Protein AF-A0A6H2C151-F1 (afdb_monomer_lite)

Radius of gyration: 15.67 Å; chains: 1; bounding box: 44×23×42 Å

Sequence (86 aa):
MDISPNQSSTQFL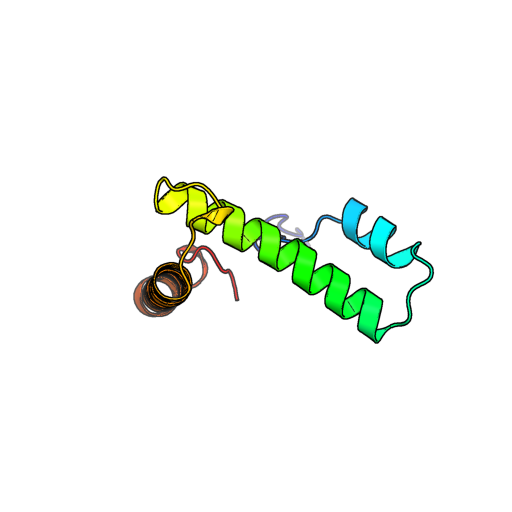SSEESAQVDAALLSSPEKFLSRLTISSLRILQHIAKEYDVPIEELTTKQIITWFEIDAKIRRERGIEEAFLKW

pLDDT: mean 90.18, std 17.35, range [32.31, 98.69]

Structure (mmCIF, N/CA/C/O backbone):
data_AF-A0A6H2C151-F1
#
_entry.id   AF-A0A6H2C151-F1
#
loop_
_atom_site.group_PDB
_atom_site.id
_atom_site.type_symbol
_atom_site.label_atom_id
_atom_site.label_alt_id
_atom_site.label_comp_id
_atom_site.label_asym_id
_atom_site.label_entity_id
_atom_site.label_seq_id
_atom_site.pdbx_PDB_ins_code
_atom_site.Cartn_x
_atom_site.Cartn_y
_atom_site.Cartn_z
_atom_site.occupancy
_atom_site.B_iso_or_equiv
_atom_site.auth_seq_id
_atom_site.auth_comp_id
_atom_site.auth_asym_id
_atom_site.auth_atom_id
_atom_site.pdbx_PDB_model_num
ATOM 1 N N . MET A 1 1 ? 29.123 -15.656 17.065 1.00 37.28 1 MET A N 1
ATOM 2 C CA . MET A 1 1 ? 28.149 -14.554 16.953 1.00 37.28 1 MET A CA 1
ATOM 3 C C . MET A 1 1 ? 26.910 -15.159 16.340 1.00 37.28 1 MET A C 1
ATOM 5 O O . MET A 1 1 ? 26.901 -15.400 15.140 1.00 37.28 1 MET A O 1
ATOM 9 N N . ASP A 1 2 ? 25.950 -15.518 17.184 1.00 32.31 2 ASP A N 1
ATOM 10 C CA . ASP A 1 2 ? 24.652 -16.020 16.748 1.00 32.31 2 ASP A CA 1
ATOM 11 C C . ASP A 1 2 ? 23.877 -14.875 16.102 1.00 32.31 2 ASP A C 1
ATOM 13 O O . ASP A 1 2 ? 23.565 -13.871 16.741 1.00 32.31 2 ASP A O 1
ATOM 17 N N . ILE A 1 3 ? 23.636 -15.003 14.802 1.00 39.47 3 ILE A N 1
ATOM 18 C CA . ILE A 1 3 ? 22.792 -14.087 14.046 1.00 39.47 3 ILE A CA 1
ATOM 19 C C . ILE A 1 3 ? 21.370 -14.614 14.231 1.00 39.47 3 ILE A C 1
ATOM 21 O O . ILE A 1 3 ? 20.976 -15.570 13.568 1.00 39.47 3 ILE A O 1
ATOM 25 N N . SER A 1 4 ? 20.625 -14.048 15.179 1.00 37.81 4 SER A N 1
ATOM 26 C CA . SER A 1 4 ? 19.208 -14.368 15.373 1.00 37.81 4 SER A CA 1
ATOM 27 C C . SER A 1 4 ? 18.431 -14.104 14.073 1.00 37.81 4 SER A C 1
ATOM 29 O O . SER A 1 4 ? 18.391 -12.956 13.625 1.00 37.81 4 SER A O 1
ATOM 31 N N . PRO A 1 5 ? 17.7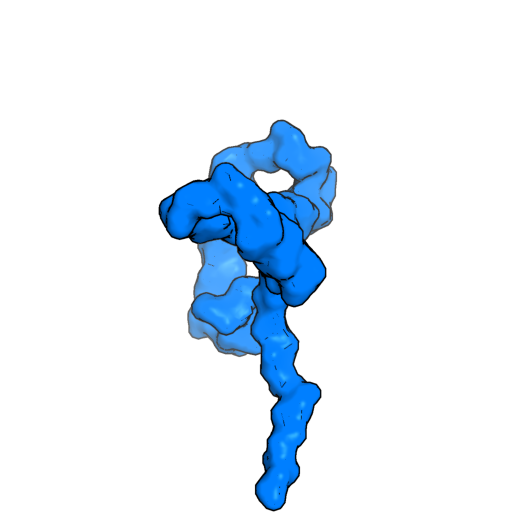95 -15.113 13.451 1.00 47.00 5 PRO A N 1
ATOM 32 C CA . PRO A 1 5 ? 17.078 -14.944 12.199 1.00 47.00 5 PRO A CA 1
ATOM 33 C C . PRO A 1 5 ? 15.602 -14.682 12.500 1.00 47.00 5 PRO A C 1
ATOM 35 O O . PRO A 1 5 ? 14.772 -15.552 12.274 1.00 47.00 5 PRO A O 1
ATOM 38 N N . ASN A 1 6 ? 15.251 -13.532 13.081 1.00 42.53 6 ASN A N 1
ATOM 39 C CA . ASN A 1 6 ? 13.839 -13.150 13.143 1.00 42.53 6 ASN A CA 1
ATOM 40 C C . ASN A 1 6 ? 13.638 -11.660 13.434 1.00 42.53 6 ASN A C 1
ATOM 42 O O . ASN A 1 6 ? 13.442 -11.250 14.574 1.00 42.53 6 ASN A O 1
ATOM 46 N N . GLN A 1 7 ? 13.650 -10.849 12.384 1.00 41.56 7 GLN A N 1
ATOM 47 C CA . GLN A 1 7 ? 12.789 -9.675 12.329 1.00 41.56 7 GLN A CA 1
ATOM 48 C C . GLN A 1 7 ? 12.068 -9.765 10.995 1.00 41.56 7 GLN A C 1
ATOM 50 O O . GLN A 1 7 ? 12.525 -9.233 9.987 1.00 41.56 7 GLN A O 1
ATOM 55 N N . SER A 1 8 ? 10.976 -10.526 10.969 1.00 44.31 8 SER A N 1
ATOM 56 C CA . SER A 1 8 ? 9.985 -10.468 9.902 1.00 44.31 8 SER A CA 1
ATOM 57 C C . SER A 1 8 ? 9.323 -9.089 9.937 1.00 44.31 8 SER A C 1
ATOM 59 O O . SER A 1 8 ? 8.182 -8.941 10.373 1.00 44.31 8 SER A O 1
ATOM 61 N N . SER A 1 9 ? 10.063 -8.055 9.530 1.00 55.06 9 SER A N 1
ATOM 62 C CA . SER A 1 9 ? 9.461 -6.812 9.080 1.00 55.06 9 SER A CA 1
ATOM 63 C C . SER A 1 9 ? 8.483 -7.202 7.980 1.00 55.06 9 SER A C 1
ATOM 65 O O . SER A 1 9 ? 8.829 -7.980 7.090 1.00 55.06 9 SER A O 1
ATOM 67 N N . THR A 1 10 ? 7.228 -6.771 8.088 1.00 61.97 10 THR A N 1
ATOM 68 C CA . THR A 1 10 ? 6.202 -7.112 7.102 1.00 61.97 10 THR A CA 1
ATOM 69 C C . THR A 1 10 ? 6.705 -6.698 5.717 1.00 61.97 10 THR A C 1
ATOM 71 O O . THR A 1 10 ? 6.764 -5.513 5.389 1.00 61.97 10 THR A O 1
ATOM 74 N N . GLN A 1 11 ? 7.155 -7.671 4.922 1.00 78.00 11 GLN A N 1
ATOM 75 C CA . GLN A 1 11 ? 7.762 -7.418 3.624 1.00 78.00 11 GLN A CA 1
ATOM 76 C C . GLN A 1 11 ? 6.645 -7.334 2.583 1.00 78.00 11 GLN A C 1
ATOM 78 O O . GLN A 1 11 ? 6.148 -8.343 2.089 1.00 78.00 11 GLN A O 1
ATOM 83 N N . PHE A 1 12 ? 6.250 -6.107 2.244 1.00 88.06 12 PHE A N 1
ATOM 84 C CA . PHE A 1 12 ? 5.195 -5.837 1.263 1.00 88.06 12 PHE A CA 1
ATOM 85 C C . PHE A 1 12 ? 5.659 -5.921 -0.194 1.00 88.06 12 PHE A C 1
ATOM 87 O O . PHE A 1 12 ? 4.833 -5.824 -1.092 1.00 88.06 12 PHE A O 1
ATOM 94 N N . LEU A 1 13 ? 6.932 -6.207 -0.462 1.00 92.12 13 LEU A N 1
ATOM 95 C CA . LEU A 1 13 ? 7.439 -6.512 -1.803 1.00 92.12 13 LEU A CA 1
ATOM 96 C C . LEU A 1 13 ? 8.365 -7.725 -1.727 1.00 92.12 13 LEU A C 1
ATOM 98 O O . LEU A 1 13 ? 9.379 -7.657 -1.037 1.00 92.12 13 LEU A O 1
ATOM 102 N N . SER A 1 14 ? 8.039 -8.827 -2.407 1.00 91.75 14 SER A N 1
ATOM 103 C CA . SER A 1 14 ? 8.871 -10.035 -2.359 1.00 91.75 14 SER A CA 1
ATOM 104 C C . SER A 1 14 ? 10.176 -9.833 -3.137 1.00 91.75 14 SER A C 1
ATOM 106 O O . SER A 1 14 ? 10.270 -8.981 -4.022 1.00 91.75 14 SER A O 1
ATOM 108 N N . SER A 1 15 ? 11.199 -10.633 -2.829 1.00 92.94 15 SER A N 1
ATOM 109 C CA . SER A 1 15 ? 12.467 -10.599 -3.573 1.00 92.94 15 SER A CA 1
ATOM 110 C C . SER A 1 15 ? 12.270 -10.906 -5.061 1.00 92.94 15 SER A C 1
ATOM 112 O O . SER A 1 15 ? 12.932 -10.307 -5.905 1.00 92.94 15 SER A O 1
ATOM 114 N N . GLU A 1 16 ? 11.328 -11.797 -5.384 1.00 95.19 16 GLU A N 1
ATOM 115 C CA . GLU A 1 16 ? 10.962 -12.134 -6.761 1.00 95.19 16 GLU A CA 1
ATOM 116 C C . GLU A 1 16 ? 10.324 -10.945 -7.488 1.00 95.19 16 GLU A C 1
ATOM 118 O O . GLU A 1 16 ? 10.753 -10.593 -8.584 1.00 95.19 16 GLU A O 1
ATOM 123 N N . GLU A 1 17 ? 9.363 -10.259 -6.866 1.00 94.81 17 GLU A N 1
ATOM 124 C CA . GLU A 1 17 ? 8.753 -9.061 -7.455 1.00 94.81 17 GLU A CA 1
ATOM 125 C C . GLU A 1 17 ? 9.763 -7.923 -7.594 1.00 94.81 17 GLU A C 1
ATOM 127 O O . GLU A 1 17 ? 9.756 -7.210 -8.595 1.00 94.81 17 GLU A O 1
ATOM 132 N N . SER A 1 18 ? 10.673 -7.757 -6.628 1.00 95.00 18 SER A N 1
ATOM 133 C CA . SER A 1 18 ? 11.750 -6.775 -6.763 1.00 95.00 18 SER A CA 1
ATOM 134 C C . SER A 1 18 ? 12.626 -7.085 -7.975 1.00 95.00 18 SER A 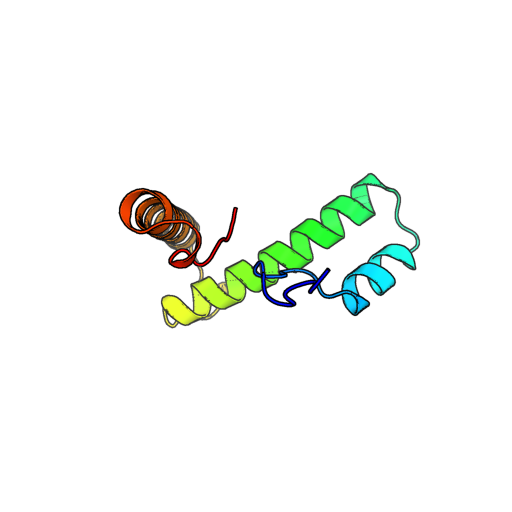C 1
ATOM 136 O O . SER A 1 18 ? 12.935 -6.168 -8.734 1.00 95.00 18 SER A O 1
ATOM 138 N N . ALA A 1 19 ? 12.971 -8.357 -8.197 1.00 96.88 19 ALA A N 1
ATOM 139 C CA . ALA A 1 19 ? 13.734 -8.777 -9.368 1.00 96.88 19 ALA A CA 1
ATOM 140 C C . ALA A 1 19 ? 12.968 -8.527 -10.680 1.00 96.88 19 ALA A C 1
ATOM 142 O O . ALA A 1 19 ? 13.565 -8.082 -11.660 1.00 96.88 19 ALA A O 1
ATOM 143 N N . GLN A 1 20 ? 11.648 -8.738 -10.699 1.00 98.00 20 GLN A N 1
ATOM 144 C CA . GLN A 1 20 ? 10.802 -8.405 -11.852 1.00 98.00 20 GLN A CA 1
ATOM 145 C C . GLN A 1 20 ? 10.801 -6.897 -12.145 1.00 98.00 20 GLN A C 1
ATOM 147 O O . GLN A 1 20 ? 10.948 -6.496 -13.300 1.00 98.00 20 GLN A O 1
ATOM 152 N N . VAL A 1 21 ? 10.706 -6.049 -11.114 1.00 97.62 21 VAL A N 1
ATOM 153 C CA . VAL A 1 21 ? 10.808 -4.588 -11.273 1.00 97.62 21 VAL A CA 1
ATOM 154 C C . VAL A 1 21 ? 12.201 -4.177 -11.763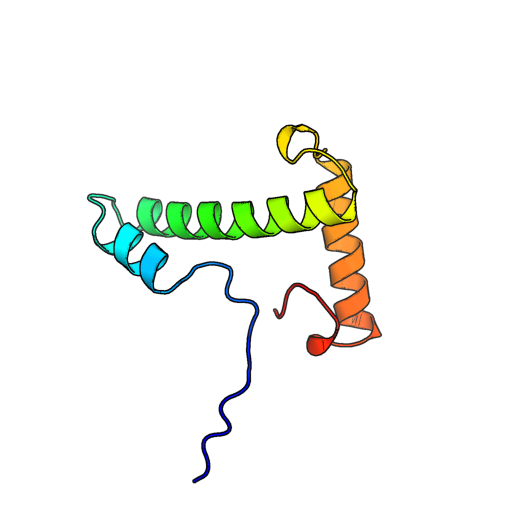 1.00 97.62 21 VAL A C 1
ATOM 156 O O . VAL A 1 21 ? 12.325 -3.267 -12.584 1.00 97.62 21 VAL A O 1
ATOM 159 N N . ASP A 1 22 ? 13.261 -4.841 -11.299 1.00 97.38 22 ASP A N 1
ATOM 160 C CA . ASP A 1 22 ? 14.628 -4.568 -11.749 1.00 97.38 22 ASP A CA 1
ATOM 161 C C . ASP A 1 22 ? 14.862 -4.945 -13.211 1.00 97.38 22 ASP A C 1
ATOM 163 O O . ASP A 1 22 ? 15.531 -4.191 -13.923 1.00 97.38 22 ASP A O 1
ATOM 167 N N . ALA A 1 23 ? 14.276 -6.051 -13.666 1.00 98.06 23 ALA A N 1
ATOM 168 C CA . ALA A 1 23 ? 14.351 -6.505 -15.051 1.00 98.06 23 ALA A CA 1
ATOM 169 C C . ALA A 1 23 ? 13.516 -5.648 -16.020 1.00 98.06 23 ALA A C 1
ATOM 171 O O . ALA A 1 23 ? 13.775 -5.657 -17.224 1.00 98.06 23 ALA A O 1
ATOM 172 N N . ALA A 1 24 ? 12.528 -4.900 -15.522 1.00 98.00 24 ALA A N 1
ATOM 173 C CA . ALA A 1 24 ? 11.683 -4.054 -16.353 1.00 98.00 24 ALA A CA 1
ATOM 174 C C . ALA A 1 24 ? 12.473 -2.899 -17.001 1.00 98.00 24 ALA A C 1
ATOM 176 O O . ALA A 1 24 ? 13.349 -2.281 -16.381 1.00 98.00 24 ALA A O 1
ATOM 177 N N . LEU A 1 25 ? 12.111 -2.562 -18.245 1.00 98.25 25 LEU A N 1
ATOM 178 C CA . LEU A 1 25 ? 12.647 -1.423 -19.004 1.00 98.25 25 LEU A CA 1
ATOM 179 C C . LEU A 1 25 ? 12.030 -0.098 -18.527 1.00 98.25 25 LEU A C 1
ATOM 181 O O . LEU A 1 25 ? 11.380 0.617 -19.282 1.00 98.25 25 LEU A O 1
ATOM 185 N N . LEU A 1 26 ? 12.220 0.191 -17.244 1.00 97.94 26 LEU A N 1
ATOM 186 C CA . LEU A 1 26 ? 11.726 1.372 -16.549 1.00 97.94 26 LEU A CA 1
ATOM 187 C C . LEU A 1 26 ? 12.897 2.243 -16.088 1.00 97.94 26 LEU A C 1
ATOM 189 O O . LEU A 1 26 ? 13.967 1.744 -15.723 1.00 97.94 26 LEU A O 1
ATOM 193 N N . SER A 1 27 ? 12.678 3.550 -16.045 1.00 98.44 27 SER A N 1
ATOM 194 C CA . SER A 1 27 ? 13.567 4.495 -15.375 1.00 98.44 27 SER A CA 1
ATOM 195 C C . SER A 1 27 ? 13.563 4.287 -13.853 1.00 98.44 27 SER A C 1
ATOM 197 O O . SER A 1 27 ? 12.666 3.659 -13.286 1.00 98.44 27 SER A O 1
ATOM 199 N N . SER A 1 28 ? 14.558 4.835 -13.149 1.00 97.94 28 SER A N 1
ATOM 200 C CA . SER A 1 28 ? 14.643 4.704 -11.686 1.00 97.94 28 SER A CA 1
ATOM 201 C C . SER A 1 28 ? 13.392 5.213 -10.942 1.00 97.94 28 SER A C 1
ATOM 203 O O . SER A 1 28 ? 12.930 4.499 -10.048 1.00 97.94 28 SER A O 1
ATOM 205 N N . PRO A 1 29 ? 12.790 6.372 -11.294 1.00 98.12 29 PRO A N 1
ATOM 206 C CA . PRO A 1 29 ? 11.545 6.823 -10.665 1.00 98.12 29 PRO A CA 1
ATOM 207 C C . PRO A 1 29 ? 10.368 5.866 -10.890 1.00 98.12 29 PRO A C 1
ATOM 209 O O . PRO A 1 29 ? 9.606 5.597 -9.964 1.00 98.12 29 PRO A O 1
ATOM 212 N N . GLU A 1 30 ? 10.240 5.303 -12.091 1.00 98.38 30 GLU A N 1
ATOM 213 C CA . GLU A 1 30 ? 9.174 4.349 -12.419 1.00 98.38 30 GLU A CA 1
ATOM 214 C C . GLU A 1 30 ? 9.360 3.021 -11.682 1.00 98.38 30 GLU A C 1
ATOM 216 O O . GLU A 1 30 ? 8.390 2.448 -11.184 1.00 98.38 30 GLU A O 1
ATOM 221 N N . LYS A 1 31 ? 10.603 2.548 -11.538 1.00 98.06 31 LYS A N 1
ATOM 222 C CA . LYS A 1 31 ? 10.915 1.374 -10.713 1.00 98.06 31 LYS A CA 1
ATOM 223 C C . LYS A 1 31 ? 10.578 1.614 -9.246 1.00 98.06 31 LYS A C 1
ATOM 225 O O . LYS A 1 31 ? 10.030 0.727 -8.597 1.00 98.06 31 LYS A O 1
ATOM 230 N N . PHE A 1 32 ? 10.890 2.792 -8.709 1.00 97.06 32 PHE A N 1
ATOM 231 C CA . PHE A 1 32 ? 10.496 3.160 -7.349 1.00 97.06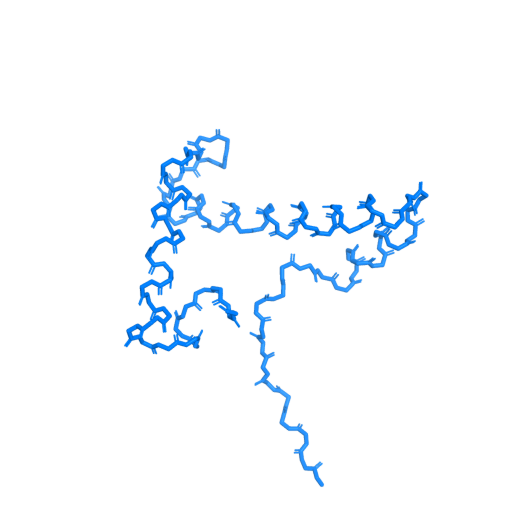 32 PHE A CA 1
ATOM 232 C C . PHE A 1 32 ? 8.971 3.151 -7.194 1.00 97.06 32 PHE A C 1
ATOM 234 O O . PHE A 1 32 ? 8.449 2.484 -6.301 1.00 97.06 32 PHE A O 1
ATOM 241 N N . LEU A 1 33 ? 8.261 3.826 -8.101 1.00 98.25 33 LEU A N 1
ATOM 242 C CA . LEU A 1 33 ? 6.805 3.893 -8.064 1.00 98.25 33 LEU A CA 1
ATOM 243 C C . LEU A 1 33 ? 6.174 2.503 -8.189 1.00 98.25 33 LEU A C 1
ATOM 245 O O . LEU A 1 33 ? 5.271 2.186 -7.430 1.00 98.25 33 LEU A O 1
ATOM 249 N N . SER A 1 34 ? 6.703 1.639 -9.058 1.00 98.12 34 SER A N 1
ATOM 250 C CA . SER A 1 34 ? 6.219 0.261 -9.219 1.00 98.12 34 SER A CA 1
ATOM 251 C C . SER A 1 34 ? 6.317 -0.535 -7.916 1.00 98.12 34 SER A C 1
ATOM 253 O O . SER A 1 34 ? 5.357 -1.189 -7.514 1.00 98.12 34 SER A O 1
ATOM 255 N N . ARG A 1 35 ? 7.447 -0.433 -7.202 1.00 97.31 35 ARG A N 1
ATOM 256 C CA . ARG A 1 35 ? 7.622 -1.077 -5.888 1.00 97.31 35 ARG A CA 1
ATOM 257 C C . ARG A 1 35 ? 6.639 -0.548 -4.852 1.00 97.31 35 ARG A C 1
ATOM 259 O O . ARG A 1 35 ? 6.078 -1.337 -4.089 1.00 97.31 35 ARG A O 1
ATOM 266 N N . LEU A 1 36 ? 6.433 0.769 -4.837 1.00 96.38 36 LEU A N 1
ATOM 267 C CA . LEU A 1 36 ? 5.475 1.413 -3.945 1.00 96.38 36 LEU A CA 1
ATOM 268 C C . LEU A 1 36 ? 4.055 0.925 -4.244 1.00 96.38 36 LEU A C 1
ATOM 270 O O . LEU A 1 36 ? 3.373 0.480 -3.331 1.00 96.38 36 LEU A O 1
ATOM 274 N N . THR A 1 37 ? 3.641 0.922 -5.510 1.00 97.69 37 THR A N 1
ATOM 275 C CA . THR A 1 37 ? 2.308 0.483 -5.936 1.00 97.69 37 THR A CA 1
ATOM 276 C C . THR A 1 37 ? 2.041 -0.982 -5.591 1.00 97.69 37 THR A C 1
ATOM 278 O O . THR A 1 37 ? 0.984 -1.280 -5.039 1.00 97.69 37 THR A O 1
ATOM 281 N N . ILE A 1 38 ? 2.989 -1.892 -5.846 1.00 97.00 38 ILE A N 1
ATOM 282 C CA . ILE A 1 38 ? 2.849 -3.315 -5.481 1.00 97.00 38 ILE A CA 1
ATOM 283 C C . ILE A 1 38 ? 2.717 -3.469 -3.960 1.00 97.00 38 ILE A C 1
ATOM 285 O O . ILE A 1 38 ? 1.831 -4.176 -3.478 1.00 97.00 38 ILE A O 1
ATOM 289 N N . SER A 1 39 ? 3.547 -2.755 -3.195 1.00 95.75 39 SER A N 1
ATOM 290 C CA . SER A 1 39 ? 3.470 -2.772 -1.731 1.00 95.75 39 SER A CA 1
ATOM 291 C C . SER A 1 39 ? 2.128 -2.235 -1.225 1.00 95.75 39 SER A C 1
ATOM 293 O O . SER A 1 39 ? 1.499 -2.841 -0.358 1.00 95.75 39 SER A O 1
ATOM 295 N N . SER A 1 40 ? 1.648 -1.130 -1.802 1.00 96.19 40 SER A N 1
ATOM 296 C CA . SER A 1 40 ? 0.348 -0.541 -1.482 1.00 96.19 40 SER A CA 1
ATOM 297 C C . SER A 1 40 ? -0.808 -1.483 -1.808 1.00 96.19 40 SER A C 1
ATOM 299 O O . SER A 1 40 ? -1.738 -1.565 -1.012 1.00 96.19 40 SER A O 1
ATOM 301 N N . LEU A 1 41 ? -0.749 -2.236 -2.913 1.00 97.06 41 LEU A N 1
ATOM 302 C CA . LEU A 1 41 ? -1.779 -3.218 -3.264 1.00 97.06 41 LEU A CA 1
ATOM 303 C C . LEU A 1 41 ? -1.958 -4.268 -2.161 1.00 97.06 41 LEU A C 1
ATOM 305 O O . LEU A 1 41 ? -3.088 -4.572 -1.790 1.00 97.06 41 LEU A O 1
ATOM 309 N N . ARG A 1 42 ? -0.867 -4.778 -1.582 1.00 95.69 42 ARG A N 1
ATOM 310 C CA . ARG A 1 42 ? -0.941 -5.761 -0.487 1.00 95.69 42 ARG A CA 1
ATOM 311 C C . ARG A 1 42 ? -1.533 -5.185 0.790 1.00 95.69 42 ARG A C 1
ATOM 313 O O . ARG A 1 42 ? -2.292 -5.867 1.474 1.00 95.69 42 ARG A O 1
ATOM 320 N N . ILE A 1 43 ? -1.215 -3.928 1.094 1.00 96.88 43 ILE A N 1
ATOM 321 C CA . ILE A 1 43 ? -1.828 -3.218 2.220 1.00 96.88 43 ILE A CA 1
ATOM 322 C C . ILE A 1 43 ? -3.332 -3.067 1.964 1.00 96.88 43 ILE A C 1
ATOM 324 O O . ILE A 1 43 ? -4.127 -3.425 2.823 1.00 96.88 43 ILE A O 1
ATOM 328 N N . LEU A 1 44 ? -3.743 -2.633 0.770 1.00 98.06 44 LEU A N 1
ATOM 329 C CA . LEU A 1 44 ? -5.160 -2.503 0.417 1.00 98.06 44 LEU A CA 1
ATOM 330 C C . LEU A 1 44 ? -5.905 -3.843 0.480 1.00 98.06 44 LEU A C 1
ATOM 332 O O . LEU A 1 44 ? -7.004 -3.893 1.018 1.00 98.06 44 LEU A O 1
ATOM 336 N N . GLN A 1 45 ? -5.302 -4.939 0.012 1.00 97.62 45 GLN A N 1
ATOM 337 C CA . GLN A 1 45 ? -5.874 -6.285 0.144 1.00 97.62 45 GLN A CA 1
ATOM 338 C C . GLN A 1 45 ? -6.082 -6.682 1.611 1.00 97.62 45 GLN A C 1
ATOM 340 O O . GLN A 1 45 ? -7.105 -7.277 1.952 1.00 97.62 45 GLN A O 1
ATOM 345 N N . HIS A 1 46 ? -5.132 -6.347 2.487 1.00 97.44 46 HIS A N 1
ATOM 346 C CA . HIS A 1 46 ? -5.259 -6.596 3.919 1.00 97.44 46 HIS A CA 1
ATOM 347 C C . HIS A 1 46 ? -6.382 -5.756 4.547 1.00 97.44 46 HIS A C 1
ATOM 349 O O . HIS A 1 46 ? -7.242 -6.314 5.222 1.00 97.44 46 HIS A O 1
ATOM 355 N N . ILE A 1 47 ? -6.432 -4.453 4.252 1.00 98.19 47 ILE A N 1
ATOM 356 C CA . ILE A 1 47 ? -7.489 -3.548 4.729 1.00 98.19 47 ILE A CA 1
ATOM 357 C C . ILE A 1 47 ? -8.869 -4.040 4.267 1.00 98.19 47 ILE A C 1
ATOM 359 O O . ILE A 1 47 ? -9.791 -4.126 5.073 1.00 98.19 47 ILE A O 1
ATOM 363 N N . ALA A 1 48 ? -9.012 -4.407 2.990 1.00 98.44 48 ALA A N 1
ATOM 364 C CA . ALA A 1 48 ? -10.261 -4.921 2.423 1.00 98.44 48 ALA A CA 1
ATOM 365 C C . ALA A 1 48 ? -10.755 -6.157 3.183 1.00 98.44 48 ALA A C 1
ATOM 367 O O . ALA A 1 48 ? -11.926 -6.242 3.550 1.00 98.44 48 ALA A O 1
ATOM 368 N N . LYS A 1 49 ? -9.831 -7.072 3.501 1.00 98.19 49 LYS A N 1
ATOM 369 C CA . LYS A 1 49 ? -10.120 -8.268 4.290 1.00 98.19 49 LYS A CA 1
ATOM 370 C C . LYS A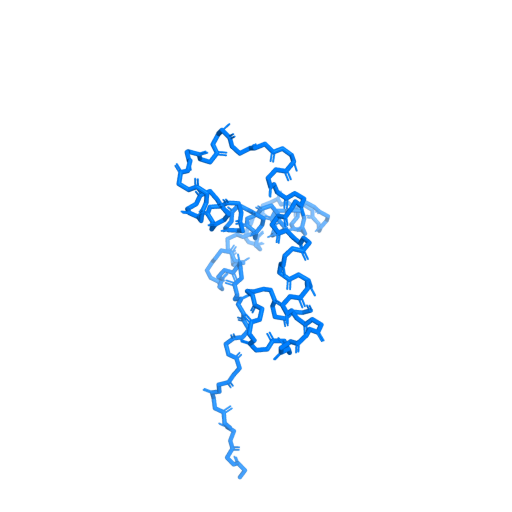 1 49 ? -10.566 -7.943 5.718 1.00 98.19 49 LYS A C 1
ATOM 372 O O . LYS A 1 49 ? -11.456 -8.616 6.221 1.00 98.19 49 LYS A O 1
ATOM 377 N N . GLU A 1 50 ? -9.971 -6.950 6.378 1.00 97.69 50 GLU A N 1
ATOM 378 C CA . GLU A 1 50 ? -10.385 -6.564 7.737 1.00 97.69 50 GLU A CA 1
ATOM 379 C C . GLU A 1 50 ? -11.773 -5.922 7.785 1.00 97.69 50 GLU A C 1
ATOM 381 O O . GLU A 1 50 ? -12.516 -6.138 8.741 1.00 97.69 50 GLU A O 1
ATOM 386 N N . TYR A 1 51 ? -12.137 -5.158 6.754 1.00 97.94 51 TYR A N 1
ATOM 387 C CA . TYR A 1 51 ? -13.471 -4.569 6.634 1.00 97.94 51 TYR A CA 1
ATOM 388 C C . TYR A 1 51 ? -14.520 -5.517 6.040 1.00 97.94 51 TYR A C 1
ATOM 390 O O . TYR A 1 51 ? -15.685 -5.131 5.994 1.00 97.94 51 TYR A O 1
ATOM 398 N N . ASP A 1 52 ? -14.127 -6.719 5.605 1.00 98.00 52 ASP A N 1
ATOM 399 C CA . ASP A 1 52 ? -14.982 -7.691 4.909 1.00 98.00 52 ASP A CA 1
ATOM 400 C C . ASP A 1 52 ? -15.698 -7.091 3.683 1.00 98.00 52 ASP A C 1
ATOM 402 O O . ASP A 1 52 ? -16.900 -7.254 3.477 1.00 98.00 52 ASP A O 1
ATOM 406 N N . VAL A 1 53 ? -14.945 -6.347 2.867 1.00 98.00 53 VAL A N 1
ATOM 407 C CA . VAL A 1 53 ? -15.429 -5.743 1.616 1.00 98.00 53 VAL A CA 1
ATOM 408 C C . VAL A 1 53 ? -14.529 -6.129 0.441 1.00 98.00 53 VAL A C 1
ATOM 410 O O . VAL A 1 53 ? -13.335 -6.381 0.638 1.00 98.00 53 VAL A O 1
ATOM 413 N N . PRO A 1 54 ? -15.047 -6.147 -0.801 1.00 98.31 54 PRO A N 1
ATOM 414 C CA . PRO A 1 54 ? -14.203 -6.197 -1.990 1.00 98.31 54 PRO A CA 1
ATOM 415 C C . PRO A 1 54 ? -13.192 -5.041 -1.999 1.00 98.31 54 PRO A C 1
ATOM 417 O O . PRO A 1 54 ? -13.494 -3.932 -1.551 1.00 98.31 54 PRO A O 1
ATOM 420 N N . ILE A 1 55 ? -11.988 -5.270 -2.531 1.00 98.06 55 ILE A N 1
ATOM 421 C CA . ILE A 1 55 ? -10.941 -4.234 -2.579 1.00 98.06 55 ILE A CA 1
ATOM 422 C C . ILE A 1 55 ? -11.379 -3.019 -3.409 1.00 98.06 55 ILE A C 1
ATOM 424 O O . ILE A 1 55 ? -10.998 -1.892 -3.104 1.00 98.06 55 ILE A O 1
ATOM 428 N N . GLU A 1 56 ? -12.219 -3.238 -4.419 1.00 97.69 56 GLU A N 1
ATOM 429 C CA . GLU A 1 56 ? -12.798 -2.216 -5.290 1.00 97.69 56 GLU A CA 1
ATOM 430 C C . GLU A 1 56 ? -13.807 -1.315 -4.563 1.00 97.69 56 GLU A C 1
ATOM 432 O O . GLU A 1 56 ? -14.077 -0.204 -5.018 1.00 97.69 56 GLU A O 1
ATOM 437 N N . GLU A 1 57 ? -14.349 -1.773 -3.432 1.00 98.38 57 GLU A N 1
ATOM 438 C CA . GLU A 1 57 ? -15.312 -1.037 -2.609 1.00 98.38 57 GLU A CA 1
ATOM 439 C C . GLU A 1 57 ? -14.654 -0.307 -1.430 1.00 98.38 57 GLU A C 1
ATOM 441 O O . GLU A 1 57 ? -15.327 0.439 -0.712 1.00 98.38 57 GLU A O 1
ATOM 446 N N . LEU A 1 58 ? -13.338 -0.467 -1.231 1.00 98.38 58 LEU A N 1
ATOM 447 C CA . LEU A 1 58 ? -12.622 0.273 -0.199 1.00 98.38 58 LEU A CA 1
ATOM 448 C C . LEU A 1 58 ? -12.735 1.779 -0.424 1.00 98.38 58 LEU A C 1
ATOM 450 O O . LEU A 1 58 ? -12.280 2.344 -1.419 1.00 98.38 58 LEU A O 1
ATOM 454 N N . THR A 1 59 ? -13.277 2.457 0.578 1.00 98.44 59 THR A N 1
ATOM 455 C CA . THR A 1 59 ? -13.386 3.911 0.566 1.00 98.44 59 THR A CA 1
ATOM 456 C C . THR A 1 59 ? -12.119 4.568 1.106 1.00 98.44 59 THR A C 1
ATOM 458 O O . THR A 1 59 ? -11.446 4.053 2.002 1.00 98.44 59 THR A O 1
ATOM 461 N N . THR A 1 60 ? -11.847 5.795 0.655 1.00 98.38 60 THR A N 1
ATOM 462 C CA . THR A 1 60 ? -10.782 6.642 1.220 1.00 98.38 60 THR A CA 1
ATOM 463 C C . THR A 1 60 ? -10.905 6.775 2.739 1.00 98.38 60 THR A C 1
ATOM 465 O O . THR A 1 60 ? -9.899 6.756 3.443 1.00 98.38 60 THR A O 1
ATOM 468 N N . LYS A 1 61 ? -12.136 6.864 3.259 1.00 98.50 61 LYS A N 1
ATOM 469 C CA . LYS A 1 61 ? -12.390 6.963 4.698 1.00 98.50 61 LYS A CA 1
ATOM 470 C C . LYS A 1 61 ? -11.946 5.702 5.441 1.00 98.50 61 LYS A C 1
ATOM 472 O O . LYS A 1 61 ? -11.252 5.829 6.440 1.00 98.50 61 LYS A O 1
ATOM 477 N N . GLN A 1 62 ? -12.302 4.512 4.954 1.00 98.56 62 GLN A N 1
ATOM 478 C CA . GLN A 1 62 ? -11.879 3.244 5.567 1.00 98.56 62 GLN A CA 1
ATOM 479 C C . GLN A 1 62 ? -10.360 3.099 5.573 1.00 98.56 62 GLN A C 1
ATOM 481 O O . GLN A 1 62 ? -9.798 2.704 6.591 1.00 98.56 62 GLN A O 1
ATOM 486 N N . ILE A 1 63 ? -9.699 3.477 4.474 1.00 98.56 63 ILE A N 1
ATOM 487 C CA . ILE A 1 63 ? -8.237 3.454 4.379 1.00 98.56 63 ILE A CA 1
ATOM 488 C C . ILE A 1 63 ? -7.632 4.386 5.436 1.00 98.56 63 ILE A C 1
ATOM 490 O O . ILE A 1 63 ? -6.829 3.935 6.245 1.00 98.56 63 ILE A O 1
ATOM 494 N N . ILE A 1 64 ? -8.053 5.656 5.495 1.00 98.56 64 ILE A N 1
ATOM 495 C CA . ILE A 1 64 ? -7.549 6.615 6.496 1.00 98.56 64 ILE A CA 1
ATOM 496 C C . ILE A 1 64 ? -7.781 6.094 7.918 1.00 98.56 64 ILE A C 1
ATOM 498 O O . ILE A 1 64 ? -6.839 6.031 8.705 1.00 98.56 64 ILE A O 1
ATOM 502 N N . THR A 1 65 ? -9.006 5.669 8.234 1.00 98.69 65 THR A N 1
ATOM 503 C CA . THR A 1 65 ? -9.359 5.158 9.565 1.00 98.69 65 THR A CA 1
ATOM 504 C C . THR A 1 65 ? -8.529 3.935 9.945 1.00 98.69 65 THR A C 1
ATOM 506 O O . THR A 1 65 ? -8.092 3.823 11.087 1.00 98.69 65 THR A O 1
ATOM 509 N N . TRP A 1 66 ? -8.255 3.039 9.000 1.00 98.56 66 TRP A N 1
ATOM 510 C CA . TRP A 1 66 ? -7.397 1.887 9.250 1.00 98.56 66 TRP A CA 1
ATOM 511 C C . TRP A 1 66 ? -5.970 2.307 9.623 1.00 98.56 66 TRP A C 1
ATOM 513 O O . TRP A 1 66 ? -5.440 1.859 10.638 1.00 98.56 66 TRP A O 1
ATOM 523 N N . PHE A 1 67 ? -5.377 3.243 8.871 1.00 98.25 67 PHE A N 1
ATOM 524 C CA . PHE A 1 67 ? -4.048 3.779 9.183 1.00 98.25 67 PHE A CA 1
ATOM 525 C C . PHE A 1 67 ? -4.010 4.497 10.543 1.00 98.25 67 PHE A C 1
ATOM 527 O O . PHE A 1 67 ? -3.014 4.402 11.261 1.00 98.25 67 PHE A O 1
ATOM 534 N N . GLU A 1 68 ? -5.078 5.200 10.929 1.00 98.44 68 GLU A N 1
ATOM 535 C CA . GLU A 1 68 ? -5.193 5.826 12.253 1.00 98.44 68 GLU A CA 1
ATOM 536 C C . GLU A 1 68 ? -5.227 4.790 13.384 1.00 98.44 68 GLU A C 1
ATOM 538 O O . GLU A 1 68 ? -4.575 4.987 14.415 1.00 98.44 68 GLU A O 1
ATOM 543 N N . ILE A 1 69 ? -5.957 3.686 13.189 1.00 98.31 69 ILE A N 1
ATOM 544 C CA . ILE A 1 69 ? -6.037 2.571 14.141 1.00 98.31 69 ILE A CA 1
ATOM 545 C C . ILE A 1 69 ? -4.673 1.892 14.277 1.00 98.31 69 ILE A C 1
ATOM 547 O O . ILE A 1 69 ? -4.182 1.757 15.398 1.00 98.31 69 ILE A O 1
ATOM 551 N N . ASP A 1 70 ? -4.025 1.536 13.168 1.00 97.81 70 ASP A N 1
ATOM 552 C CA . ASP A 1 70 ? -2.700 0.909 13.179 1.00 97.81 70 ASP A CA 1
ATOM 553 C C . ASP A 1 70 ? -1.646 1.813 13.844 1.00 97.81 70 ASP A C 1
ATOM 555 O O . ASP A 1 70 ? -0.903 1.389 14.733 1.00 97.81 70 ASP A O 1
ATOM 559 N N . ALA A 1 71 ? -1.649 3.112 13.522 1.00 97.19 71 ALA A N 1
ATOM 560 C CA . ALA A 1 71 ? -0.769 4.087 14.163 1.00 97.19 71 ALA A CA 1
ATOM 561 C C . ALA A 1 71 ? -1.042 4.226 15.669 1.00 97.19 71 ALA A C 1
ATOM 563 O O . ALA A 1 71 ? -0.112 4.439 16.452 1.00 97.19 71 ALA A O 1
ATOM 564 N N . LYS A 1 72 ? -2.304 4.116 16.098 1.00 97.94 72 LYS A N 1
ATOM 565 C CA . LYS A 1 72 ? -2.661 4.099 17.519 1.00 97.94 72 LYS A CA 1
ATOM 566 C C . LYS A 1 72 ? -2.130 2.839 18.203 1.00 97.94 72 LYS A C 1
ATOM 568 O O . LYS A 1 72 ? -1.501 2.974 19.250 1.00 97.94 72 LYS A O 1
ATOM 573 N N . ILE A 1 73 ? -2.306 1.661 17.600 1.00 97.31 73 ILE A N 1
ATOM 574 C CA . ILE A 1 73 ? -1.755 0.392 18.102 1.00 97.31 73 ILE A CA 1
ATOM 575 C C . ILE A 1 73 ? -0.239 0.511 18.267 1.00 97.31 73 ILE A C 1
ATOM 577 O O . ILE A 1 73 ? 0.267 0.240 19.354 1.00 97.31 73 ILE A O 1
ATOM 581 N N . ARG A 1 74 ? 0.473 1.026 17.257 1.00 96.06 74 ARG A N 1
ATOM 582 C CA . ARG A 1 74 ? 1.925 1.248 17.332 1.00 96.06 74 ARG A CA 1
ATOM 583 C C . ARG A 1 74 ? 2.323 2.135 18.511 1.00 96.06 74 ARG A C 1
ATOM 585 O O . ARG A 1 74 ? 3.267 1.810 19.224 1.00 96.06 74 ARG A O 1
ATOM 592 N N . ARG A 1 75 ? 1.617 3.253 18.723 1.00 96.19 75 ARG A N 1
ATOM 593 C CA . ARG A 1 75 ? 1.911 4.195 19.819 1.00 96.19 75 ARG A CA 1
ATOM 594 C C . ARG A 1 75 ? 1.612 3.621 21.204 1.00 96.19 75 ARG A C 1
ATOM 596 O O . ARG A 1 75 ? 2.348 3.916 22.136 1.00 96.19 75 ARG A O 1
ATOM 603 N N . GLU A 1 76 ? 0.530 2.859 21.348 1.00 97.81 76 GLU A N 1
ATOM 604 C CA . GLU A 1 76 ? 0.043 2.391 22.654 1.00 97.81 76 GLU A CA 1
ATOM 605 C C . GLU A 1 76 ? 0.603 1.024 23.059 1.00 97.81 76 GLU A C 1
ATOM 607 O O . GLU A 1 76 ? 0.772 0.761 24.247 1.00 97.81 76 GLU A O 1
ATOM 612 N N . ARG A 1 77 ? 0.869 0.150 22.085 1.00 96.12 77 ARG A N 1
ATOM 613 C CA . ARG A 1 77 ? 1.240 -1.259 22.300 1.00 96.12 77 ARG A CA 1
ATOM 614 C C . ARG A 1 77 ? 2.603 -1.627 21.712 1.00 96.12 77 ARG A C 1
ATOM 616 O O . ARG A 1 77 ? 3.125 -2.693 22.018 1.00 96.12 77 ARG A O 1
ATOM 623 N N . GLY A 1 78 ? 3.206 -0.732 20.931 1.00 93.62 78 GLY A N 1
ATOM 624 C CA . GLY A 1 78 ? 4.524 -0.913 20.329 1.00 93.62 78 GLY A CA 1
ATOM 625 C C . GLY A 1 78 ? 4.478 -1.389 18.876 1.00 93.62 78 GLY A C 1
ATOM 626 O O . GLY A 1 78 ? 3.450 -1.820 18.357 1.00 93.62 78 GLY A O 1
ATOM 627 N N . ILE A 1 79 ? 5.631 -1.296 18.210 1.00 91.81 79 ILE A N 1
ATOM 628 C CA . ILE A 1 79 ? 5.795 -1.588 16.775 1.00 91.81 79 ILE A CA 1
ATOM 629 C C . ILE A 1 79 ? 5.515 -3.051 16.413 1.00 91.81 79 ILE A C 1
ATOM 631 O O . ILE A 1 79 ? 5.030 -3.340 15.324 1.00 91.81 79 ILE A O 1
ATOM 635 N N . GLU A 1 80 ? 5.753 -3.967 17.350 1.00 92.50 80 GLU A N 1
ATOM 636 C CA . GLU A 1 80 ? 5.533 -5.399 17.146 1.00 92.50 80 GLU A CA 1
ATOM 637 C C . GLU A 1 80 ? 4.047 -5.778 17.121 1.00 92.50 80 GLU A C 1
ATOM 639 O O . GLU A 1 80 ? 3.693 -6.788 16.520 1.00 92.50 80 GLU A O 1
ATOM 644 N N . GLU A 1 81 ? 3.170 -4.950 17.689 1.00 92.81 81 GLU A N 1
ATOM 645 C CA . GLU A 1 81 ? 1.717 -5.174 17.711 1.00 92.81 81 GLU A CA 1
ATOM 646 C C . GLU A 1 81 ? 1.005 -4.522 16.516 1.00 92.81 81 GLU A C 1
ATOM 648 O O . GLU A 1 81 ? -0.081 -4.947 16.130 1.00 92.81 81 GLU A O 1
ATOM 653 N N . ALA A 1 82 ? 1.611 -3.503 15.903 1.00 94.62 82 ALA A N 1
ATOM 654 C CA . ALA A 1 82 ? 1.073 -2.864 14.704 1.00 94.62 82 ALA A CA 1
ATOM 655 C C . ALA A 1 82 ? 1.263 -3.755 13.470 1.00 94.62 82 ALA A C 1
ATOM 657 O O . ALA A 1 82 ? 2.238 -4.498 13.376 1.00 94.62 82 ALA A O 1
ATOM 658 N N . PHE A 1 83 ? 0.375 -3.674 12.488 1.00 94.56 83 PHE A N 1
ATOM 659 C CA . PHE A 1 83 ? 0.554 -4.348 11.206 1.00 94.56 83 PHE A CA 1
ATOM 660 C C . PHE A 1 83 ? 1.730 -3.752 10.422 1.00 94.56 83 PHE A C 1
ATOM 662 O O . PHE A 1 83 ? 2.560 -4.489 9.874 1.00 94.56 83 PHE A O 1
ATOM 669 N N . LEU A 1 84 ? 1.830 -2.417 10.397 1.00 92.88 84 LEU A N 1
ATOM 670 C CA . LEU A 1 84 ? 2.955 -1.711 9.790 1.00 92.88 84 LEU A CA 1
ATOM 671 C C . LEU A 1 84 ? 4.100 -1.603 10.802 1.00 92.88 84 LEU A C 1
ATOM 673 O O . LEU A 1 84 ? 3.991 -0.935 11.832 1.00 92.88 84 LEU A O 1
ATOM 677 N N . LYS A 1 85 ? 5.219 -2.259 10.482 1.00 87.94 85 LYS A N 1
ATOM 678 C CA . LYS A 1 85 ? 6.396 -2.401 11.357 1.00 87.94 85 LYS A CA 1
ATOM 679 C C . LYS A 1 85 ? 7.410 -1.256 11.222 1.00 87.94 85 LYS A C 1
ATOM 681 O O . LYS A 1 85 ? 8.605 -1.484 11.398 1.00 87.94 85 LYS A O 1
ATOM 686 N N . TRP A 1 86 ? 6.962 -0.052 10.868 1.00 80.75 86 TRP A N 1
ATOM 687 C CA . TRP A 1 86 ? 7.801 1.147 10.731 1.00 80.75 86 TRP A CA 1
ATOM 688 C C . TRP A 1 86 ? 7.186 2.368 11.415 1.00 80.75 86 TRP A C 1
ATOM 690 O O . TRP A 1 86 ? 5.954 2.383 11.655 1.00 80.75 86 TRP A O 1
#

Secondary structure (DSSP, 8-state):
-----------SS-HHHHHHHHHSS--HHHHHHHHHHHHHHHHHHHHHHHHTS-GGG--HHHHHHHHHHHHHHHHHH-TTTSSS--

Foldseek 3Di:
DDDPPDDPQPDLADPVNLVVLVPDPDDPVVSVVSRVVSSVVVVLVVLCVVVVHDSVPDDPVSVVVLVVVLVVCCVPVNLVRHPRND

Organism: NCBI:txid315271